Protein AF-A0A0B1SGD8-F1 (afdb_monomer)

InterPro domains:
  IPR001534 Transthyretin-like [PF01060] (32-77)
  IPR001534 Transthyretin-like [PTHR21700] (12-76)
  IPR038479 Transthyretin-like superfamily [G3DSA:2.60.40.3330] (25-79)

Secondary structure (DSSP, 8-state):
-HHHHHHHHHHHHHHHHHHHHTT----EEEEEEE-EETTEE--S-EEEEEE--SSSS--EEEEEEE--TTSEEEEEEE-

Structure (mmCIF, N/CA/C/O backbone):
data_AF-A0A0B1SGD8-F1
#
_entry.id   AF-A0A0B1SGD8-F1
#
loop_
_atom_site.group_PDB
_atom_site.id
_atom_site.type_symbol
_atom_site.label_atom_id
_atom_site.label_alt_id
_atom_site.label_comp_id
_atom_site.label_asym_id
_atom_site.label_entity_id
_atom_site.label_seq_id
_atom_site.pdbx_PDB_ins_code
_atom_site.Cartn_x
_atom_site.Cartn_y
_atom_site.Cartn_z
_atom_site.occupancy
_atom_site.B_iso_or_equiv
_atom_site.auth_seq_id
_atom_site.auth_comp_id
_atom_site.auth_asym_id
_atom_site.auth_atom_id
_atom_site.pdbx_PDB_model_num
ATOM 1 N N . MET A 1 1 ? 27.448 20.251 -49.261 1.00 55.12 1 MET A N 1
ATOM 2 C CA . MET A 1 1 ? 27.716 18.988 -48.532 1.00 55.12 1 MET A CA 1
ATOM 3 C C . MET A 1 1 ? 27.543 19.149 -47.017 1.00 55.12 1 MET A C 1
ATOM 5 O O . MET A 1 1 ? 26.668 18.496 -46.474 1.00 55.12 1 MET A O 1
ATOM 9 N N . CYS A 1 2 ? 28.233 20.081 -46.345 1.00 62.19 2 CYS A N 1
ATOM 10 C CA . CYS A 1 2 ? 28.127 20.312 -44.885 1.00 62.19 2 CYS A CA 1
ATOM 11 C C . CYS A 1 2 ? 26.690 20.594 -44.359 1.00 62.19 2 CYS A C 1
ATOM 13 O O . CYS A 1 2 ? 26.284 20.114 -43.303 1.00 62.19 2 CYS A O 1
ATOM 15 N N . GLN A 1 3 ? 25.868 21.299 -45.143 1.00 61.53 3 GLN A N 1
ATOM 16 C CA . GLN A 1 3 ? 24.490 21.666 -44.777 1.00 61.53 3 GLN A CA 1
ATOM 17 C C . GLN A 1 3 ? 23.501 20.482 -44.769 1.00 61.53 3 GLN A C 1
ATOM 19 O O . GLN A 1 3 ? 22.552 20.487 -43.990 1.00 61.53 3 GLN A O 1
ATOM 24 N N . GLN A 1 4 ? 23.733 19.456 -45.601 1.00 62.25 4 GLN A N 1
ATOM 25 C CA . GLN A 1 4 ? 22.908 18.237 -45.635 1.00 62.25 4 GLN A CA 1
ATOM 26 C C . GLN A 1 4 ? 23.199 17.339 -44.424 1.00 62.25 4 GLN A C 1
ATOM 28 O O . GLN A 1 4 ? 22.269 16.848 -43.790 1.00 62.25 4 GLN A O 1
ATOM 33 N N . PHE A 1 5 ? 24.474 17.218 -44.033 1.00 62.53 5 PHE A N 1
ATOM 34 C CA . PHE A 1 5 ? 24.876 16.507 -42.813 1.00 62.53 5 PHE A CA 1
ATOM 35 C C . PHE A 1 5 ? 24.297 17.162 -41.551 1.00 62.53 5 PHE A C 1
ATOM 37 O O . PHE A 1 5 ? 23.764 16.468 -40.691 1.00 62.53 5 PHE A O 1
ATOM 44 N N . SER A 1 6 ? 24.304 18.498 -41.467 1.00 71.88 6 SER A N 1
ATOM 45 C CA . SER A 1 6 ? 23.717 19.221 -40.328 1.00 71.88 6 SER A CA 1
ATOM 46 C C . SER A 1 6 ? 22.197 19.028 -40.213 1.00 71.88 6 SER A C 1
ATOM 48 O O . SER A 1 6 ? 21.678 18.867 -39.109 1.00 71.88 6 SER A O 1
ATOM 50 N N . ARG A 1 7 ? 21.472 18.992 -41.341 1.00 78.88 7 ARG A N 1
ATOM 51 C CA . ARG A 1 7 ? 20.027 18.706 -41.359 1.00 78.88 7 ARG A CA 1
ATOM 52 C C . ARG A 1 7 ? 19.729 17.266 -40.945 1.00 78.88 7 ARG A C 1
ATOM 54 O O . ARG A 1 7 ? 18.869 17.068 -40.097 1.00 78.88 7 ARG A O 1
ATOM 61 N N . ALA A 1 8 ? 20.484 16.298 -41.462 1.00 80.12 8 ALA A N 1
ATOM 62 C CA . ALA A 1 8 ? 20.332 14.889 -41.104 1.00 80.12 8 ALA A CA 1
ATOM 63 C C . ALA A 1 8 ? 20.589 14.630 -39.607 1.00 80.12 8 ALA A C 1
ATOM 65 O O . ALA A 1 8 ? 19.801 13.939 -38.968 1.00 80.12 8 ALA A O 1
ATOM 66 N N . ILE A 1 9 ? 21.626 15.245 -39.022 1.00 85.31 9 ILE A N 1
ATOM 67 C CA . ILE A 1 9 ? 21.930 15.133 -37.583 1.00 85.31 9 ILE A CA 1
ATOM 68 C C . ILE A 1 9 ? 20.803 15.731 -36.730 1.00 85.31 9 ILE A C 1
ATOM 70 O O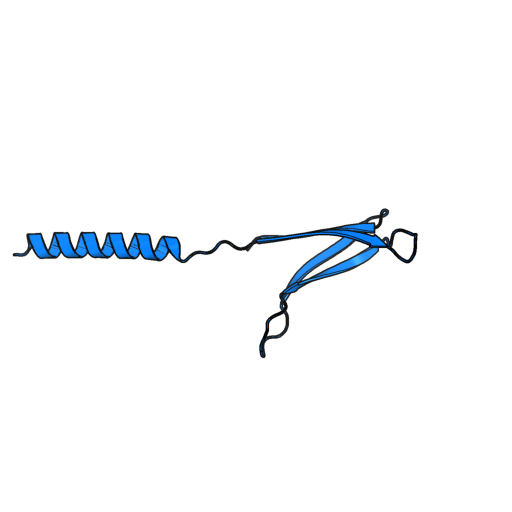 . ILE A 1 9 ? 20.390 15.123 -35.748 1.00 85.31 9 ILE A O 1
ATOM 74 N N . ARG A 1 10 ? 20.258 16.895 -37.112 1.00 85.69 10 ARG A N 1
ATOM 75 C CA . ARG A 1 10 ? 19.121 17.512 -36.402 1.00 85.69 10 ARG A CA 1
ATOM 76 C C . ARG A 1 10 ? 17.871 16.638 -36.460 1.00 85.69 10 ARG A C 1
ATOM 78 O O . ARG A 1 10 ? 17.213 16.461 -35.441 1.00 85.69 10 ARG A O 1
ATOM 85 N N . THR A 1 11 ? 17.556 16.082 -37.628 1.00 88.38 11 THR A N 1
ATOM 86 C CA . THR A 1 11 ? 16.417 15.171 -37.789 1.00 88.38 11 THR A CA 1
ATOM 87 C C . THR A 1 11 ? 16.603 13.895 -36.966 1.00 88.38 11 THR A C 1
ATOM 89 O O . THR A 1 11 ? 15.658 13.459 -36.317 1.00 88.38 11 THR A O 1
ATOM 92 N N . LEU A 1 12 ? 17.817 13.339 -36.921 1.00 88.31 12 LEU A N 1
ATOM 93 C CA . LEU A 1 12 ? 18.132 12.159 -36.115 1.00 88.31 12 LEU A CA 1
ATOM 94 C C . LEU A 1 12 ? 18.000 12.434 -34.609 1.00 88.31 12 LEU A C 1
ATOM 96 O O . LEU A 1 12 ? 17.377 11.650 -33.903 1.00 88.31 12 LEU A O 1
ATOM 100 N N . LEU A 1 13 ? 18.510 13.571 -34.125 1.00 87.56 13 LEU A N 1
ATOM 101 C CA . LEU A 1 13 ? 18.375 13.977 -32.721 1.00 87.56 13 LEU A CA 1
ATOM 102 C C . LEU A 1 13 ? 16.909 14.180 -32.314 1.00 87.56 13 LEU A C 1
ATOM 104 O O . LEU A 1 13 ? 16.515 13.757 -31.231 1.00 87.56 13 LEU A O 1
ATOM 108 N N . LEU A 1 14 ? 16.095 14.782 -33.187 1.00 86.50 14 LEU A N 1
ATOM 109 C CA . LEU A 1 14 ? 14.658 14.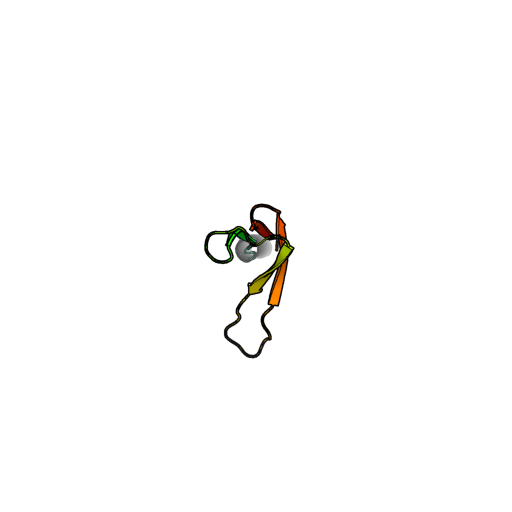950 -32.954 1.00 86.50 14 LEU A CA 1
ATOM 110 C C . LEU A 1 14 ? 13.932 13.600 -32.890 1.00 86.50 14 LEU A C 1
ATOM 112 O O . LEU A 1 14 ? 13.127 13.387 -31.989 1.00 86.50 14 LEU A O 1
ATOM 116 N N . LEU A 1 15 ? 14.244 12.671 -33.798 1.00 85.88 15 LEU A N 1
ATOM 117 C CA . LEU A 1 15 ? 13.676 11.319 -33.781 1.00 85.88 15 LEU A CA 1
ATOM 118 C C . LEU A 1 15 ? 14.078 10.542 -32.518 1.00 85.88 15 LEU A C 1
ATOM 120 O O . LEU A 1 15 ? 13.227 9.900 -31.908 1.00 85.88 15 LEU A O 1
ATOM 124 N N . CYS A 1 16 ? 15.337 10.645 -32.080 1.00 84.94 16 CYS A N 1
ATOM 125 C CA . CYS A 1 16 ? 15.800 10.036 -30.830 1.00 84.94 16 CYS A CA 1
ATOM 126 C C . CYS A 1 16 ? 15.113 10.637 -29.597 1.00 84.94 16 CYS A C 1
ATOM 128 O O . CYS A 1 16 ? 14.722 9.888 -28.706 1.00 84.94 16 CYS A O 1
ATOM 130 N N . ALA A 1 17 ? 14.923 11.959 -29.549 1.00 83.38 17 ALA A N 1
ATOM 131 C CA . ALA A 1 17 ? 14.223 12.615 -28.445 1.00 83.38 17 ALA A CA 1
ATOM 132 C C . ALA A 1 17 ? 12.755 12.163 -28.349 1.00 83.38 17 ALA A C 1
ATOM 134 O O . ALA A 1 17 ? 12.284 11.829 -27.265 1.00 83.38 17 ALA A O 1
ATOM 135 N N . ILE A 1 18 ? 12.052 12.074 -29.484 1.00 80.81 18 ILE A N 1
ATOM 136 C CA . ILE A 1 18 ? 10.658 11.598 -29.537 1.00 80.81 18 ILE A CA 1
ATOM 137 C C . ILE A 1 18 ? 10.565 10.116 -29.129 1.00 80.81 18 ILE A C 1
ATOM 139 O O . ILE A 1 18 ? 9.670 9.732 -28.370 1.00 80.81 18 ILE A O 1
ATOM 143 N N . GLY A 1 19 ? 11.508 9.287 -29.589 1.00 79.31 19 GLY A N 1
ATOM 144 C CA . GLY A 1 19 ? 11.607 7.882 -29.187 1.00 79.31 19 GLY A CA 1
ATOM 145 C C . GLY A 1 19 ? 11.851 7.708 -27.684 1.00 79.31 19 GLY A C 1
ATOM 146 O O . GLY A 1 19 ? 11.192 6.888 -27.051 1.00 79.31 19 GLY A O 1
ATOM 147 N N . ALA A 1 20 ? 12.731 8.521 -27.092 1.00 76.06 20 ALA A N 1
ATOM 148 C CA . ALA A 1 20 ? 13.040 8.472 -25.663 1.00 76.06 20 ALA A CA 1
ATOM 149 C C . ALA A 1 20 ? 11.845 8.876 -24.780 1.00 76.06 20 ALA A C 1
ATOM 151 O O . ALA A 1 20 ? 11.584 8.222 -23.773 1.00 76.06 20 ALA A O 1
ATOM 152 N N . CYS A 1 21 ? 11.067 9.892 -25.172 1.00 68.00 21 CYS A N 1
ATOM 153 C CA . CYS A 1 21 ? 9.871 10.303 -24.424 1.00 68.00 21 CYS A CA 1
ATOM 154 C C . CYS A 1 21 ? 8.769 9.232 -24.400 1.00 68.00 21 CYS A C 1
ATOM 156 O O . CYS A 1 21 ? 7.969 9.202 -23.471 1.00 68.00 21 CYS A O 1
ATOM 158 N N . SER A 1 22 ? 8.730 8.344 -25.396 1.00 69.06 22 SER A N 1
ATOM 159 C CA . SER A 1 22 ? 7.713 7.287 -25.495 1.00 69.06 22 SER A CA 1
ATOM 160 C C . SER A 1 22 ? 8.035 6.047 -24.639 1.00 69.06 22 SER A C 1
ATOM 162 O O . SER A 1 22 ? 7.198 5.158 -24.513 1.00 69.06 22 SER A O 1
ATOM 164 N N . CYS A 1 23 ? 9.242 5.977 -24.062 1.00 64.81 23 CYS A N 1
ATOM 165 C CA . CYS A 1 23 ? 9.756 4.846 -23.278 1.00 64.81 23 CYS A CA 1
ATOM 166 C C . CYS A 1 23 ? 9.380 4.918 -21.783 1.00 64.81 23 CYS A C 1
ATOM 168 O O . CYS A 1 23 ? 9.312 3.896 -21.105 1.00 64.81 23 CYS A O 1
ATOM 170 N N . MET A 1 24 ? 9.096 6.111 -21.255 1.00 70.56 24 MET A N 1
ATOM 171 C CA . MET A 1 24 ? 8.742 6.280 -19.843 1.00 70.56 24 MET A CA 1
ATOM 172 C C . MET A 1 24 ? 7.283 5.875 -19.606 1.00 70.56 24 MET A C 1
ATOM 174 O O . MET A 1 24 ? 6.358 6.635 -19.894 1.00 70.56 24 MET A O 1
ATOM 178 N N . ARG A 1 25 ? 7.062 4.670 -19.071 1.00 71.06 25 ARG A N 1
ATOM 179 C CA . ARG A 1 25 ? 5.750 4.275 -18.546 1.00 71.06 25 ARG A CA 1
ATOM 180 C C . ARG A 1 25 ? 5.636 4.733 -17.097 1.00 71.06 25 ARG A C 1
ATOM 182 O O . ARG A 1 25 ? 6.264 4.142 -16.229 1.00 71.06 25 ARG A O 1
ATOM 189 N N . GLN A 1 26 ? 4.807 5.741 -16.834 1.00 71.31 26 GLN A N 1
ATOM 190 C CA . GLN A 1 26 ? 4.324 5.968 -15.473 1.00 71.31 26 GLN A CA 1
ATOM 191 C C . GLN A 1 26 ? 3.415 4.792 -15.103 1.00 71.31 26 GLN A C 1
ATOM 193 O O . GLN A 1 26 ? 2.460 4.501 -15.834 1.00 71.31 26 GLN A O 1
ATOM 198 N N . GLN A 1 27 ? 3.716 4.113 -14.003 1.00 74.94 27 GLN A N 1
ATOM 199 C CA . GLN A 1 27 ? 2.859 3.076 -13.440 1.00 74.94 27 GLN A CA 1
ATOM 200 C C . GLN A 1 27 ? 2.400 3.523 -12.052 1.00 74.94 27 GLN A C 1
ATOM 202 O O . GLN A 1 27 ? 3.113 4.236 -11.355 1.00 74.94 27 GLN A O 1
ATOM 207 N N . SER A 1 28 ? 1.168 3.193 -11.684 1.00 87.25 28 SER A N 1
ATOM 208 C CA . SER A 1 28 ? 0.649 3.416 -10.338 1.00 87.25 28 SER A CA 1
ATOM 209 C C . SER A 1 28 ? -0.429 2.386 -10.048 1.00 87.25 28 SER A C 1
ATOM 211 O O . SER A 1 28 ? -1.188 1.992 -10.939 1.00 87.25 28 SER A O 1
ATOM 213 N N . VAL A 1 29 ? -0.483 1.938 -8.797 1.00 89.31 29 VAL A N 1
ATOM 214 C CA . VAL A 1 29 ? -1.430 0.921 -8.334 1.00 89.31 29 VAL A CA 1
ATOM 215 C C . VAL A 1 29 ? -2.094 1.433 -7.067 1.00 89.31 29 VAL A C 1
ATOM 217 O O . VAL A 1 29 ? -1.447 2.020 -6.202 1.00 89.31 29 VAL A O 1
ATOM 220 N N . GLY A 1 30 ? -3.405 1.237 -6.957 1.00 93.62 30 GLY A N 1
ATOM 221 C CA . GLY A 1 30 ? -4.164 1.607 -5.772 1.00 93.62 30 GLY A CA 1
ATOM 222 C C . GLY A 1 30 ? -5.295 0.628 -5.516 1.00 93.62 30 GLY A C 1
ATOM 223 O O . GLY A 1 30 ? -6.003 0.231 -6.442 1.00 93.62 30 GLY A O 1
ATOM 224 N N . VAL A 1 31 ? -5.474 0.262 -4.251 1.00 95.75 31 VAL A N 1
ATOM 225 C CA . VAL A 1 31 ? -6.497 -0.677 -3.795 1.00 95.75 31 VAL A CA 1
ATOM 226 C C . VAL A 1 31 ? -7.259 -0.051 -2.636 1.00 95.75 31 VAL A C 1
ATOM 228 O O . VAL A 1 31 ? -6.672 0.389 -1.651 1.00 95.75 31 VAL A O 1
ATOM 231 N N . THR A 1 32 ? -8.584 -0.049 -2.739 1.00 97.50 32 THR A N 1
ATOM 232 C CA . THR A 1 32 ? -9.490 0.285 -1.637 1.00 97.50 32 THR A CA 1
ATOM 233 C C . THR A 1 32 ? -10.369 -0.922 -1.369 1.00 97.50 32 THR A C 1
ATOM 235 O O . THR A 1 32 ? -10.879 -1.536 -2.306 1.00 97.50 32 THR A O 1
ATOM 238 N N . GLY A 1 33 ? -10.592 -1.244 -0.102 1.00 97.94 33 GLY A N 1
ATOM 239 C CA . GLY A 1 33 ? -11.443 -2.363 0.267 1.00 97.94 33 GLY A CA 1
ATOM 240 C C . GLY A 1 33 ? -11.937 -2.286 1.700 1.00 97.94 33 GLY A C 1
ATOM 241 O O . GLY A 1 33 ? -11.669 -1.327 2.424 1.00 97.94 33 GLY A O 1
ATOM 242 N N . ARG A 1 34 ? -12.676 -3.323 2.097 1.00 98.12 34 ARG A N 1
ATOM 243 C CA . ARG A 1 34 ? -13.184 -3.515 3.453 1.00 98.12 34 ARG A CA 1
ATOM 244 C C . ARG A 1 34 ? -12.928 -4.950 3.889 1.00 98.12 34 ARG A C 1
ATOM 246 O O . ARG A 1 34 ? -13.385 -5.878 3.228 1.00 98.12 34 ARG A O 1
ATOM 253 N N . LEU A 1 35 ? -12.216 -5.121 4.994 1.00 98.19 35 LEU A N 1
ATOM 254 C CA . LEU A 1 35 ? -11.894 -6.420 5.563 1.00 98.19 35 LEU A CA 1
ATOM 255 C C . LEU A 1 35 ? -12.920 -6.809 6.631 1.00 98.19 35 LEU A C 1
ATOM 257 O O . LEU A 1 35 ? -13.261 -6.014 7.511 1.00 98.19 35 LEU A O 1
ATOM 261 N N . LEU A 1 36 ? -13.404 -8.048 6.559 1.00 98.19 36 LEU A N 1
ATOM 262 C CA . LEU A 1 36 ? -14.368 -8.616 7.499 1.00 98.19 36 LEU A CA 1
ATOM 263 C C . LEU A 1 36 ? -13.792 -9.869 8.173 1.00 98.19 36 LEU A C 1
ATOM 265 O O . LEU A 1 36 ? -12.989 -10.592 7.588 1.00 98.19 36 LEU A O 1
ATOM 269 N N . CYS A 1 37 ? -14.244 -10.144 9.394 1.00 97.38 37 CYS A N 1
ATOM 270 C CA . CYS A 1 37 ? -14.051 -11.393 10.121 1.00 97.38 37 CYS A CA 1
ATOM 271 C C . CYS A 1 37 ? -15.436 -12.019 10.352 1.00 97.38 37 CYS A C 1
ATOM 273 O O . CYS A 1 37 ? -16.178 -11.615 11.254 1.00 97.38 37 CYS A O 1
ATOM 275 N N . GLY A 1 38 ? -15.822 -12.948 9.472 1.00 96.69 38 GLY A N 1
ATOM 276 C CA . GLY A 1 38 ? -17.219 -13.373 9.338 1.00 96.69 38 GLY A CA 1
ATOM 277 C C . GLY A 1 38 ? -18.098 -12.195 8.908 1.00 96.69 38 GLY A C 1
ATOM 278 O O . GLY A 1 38 ? -17.749 -11.472 7.979 1.00 96.69 38 GLY A O 1
ATOM 279 N N . ASP A 1 39 ? -19.192 -11.958 9.630 1.00 96.94 39 ASP A N 1
ATOM 280 C CA . ASP A 1 39 ? -20.128 -10.861 9.337 1.00 96.94 39 ASP A CA 1
ATOM 281 C C . ASP A 1 39 ? -19.733 -9.514 9.978 1.00 96.94 39 ASP A C 1
ATOM 283 O O . ASP A 1 39 ? -20.468 -8.530 9.877 1.00 96.94 39 ASP A O 1
ATOM 287 N N . LYS A 1 40 ? -18.598 -9.449 10.690 1.00 98.06 40 LYS A N 1
ATOM 288 C CA . LYS A 1 40 ? -18.170 -8.255 11.438 1.00 98.06 40 LYS A CA 1
ATOM 289 C C . LYS A 1 40 ? -16.973 -7.571 10.778 1.00 98.06 40 LYS A C 1
ATOM 291 O O . LYS A 1 40 ? -16.084 -8.266 10.295 1.00 98.06 40 LYS A O 1
ATOM 296 N N . PRO A 1 41 ? -16.879 -6.232 10.816 1.00 98.38 41 PRO A N 1
ATOM 297 C CA . PRO A 1 41 ? -15.680 -5.523 10.386 1.00 98.38 41 PRO A CA 1
ATOM 298 C C . PRO A 1 41 ? -14.427 -5.945 11.151 1.00 98.38 41 PRO A C 1
ATOM 300 O O . PRO A 1 41 ? -14.440 -6.010 12.381 1.00 98.38 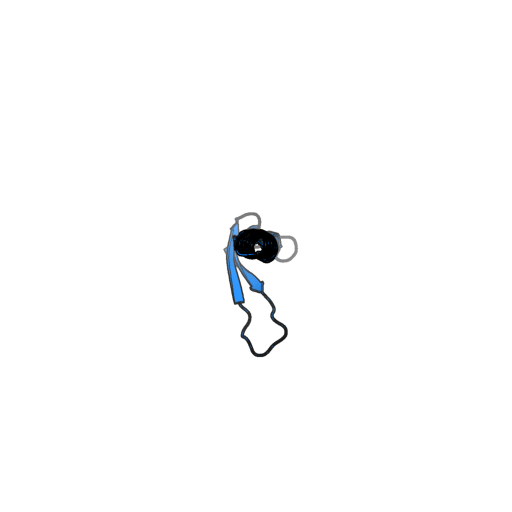41 PRO A O 1
ATOM 303 N N . ALA A 1 42 ? -13.343 -6.202 10.424 1.00 98.31 42 ALA A N 1
ATOM 304 C CA . ALA A 1 42 ? -12.042 -6.478 11.010 1.00 98.31 42 ALA A CA 1
ATOM 305 C C . ALA A 1 42 ? -11.287 -5.155 11.179 1.00 98.31 42 ALA A C 1
ATOM 307 O O . ALA A 1 42 ? -10.696 -4.658 10.229 1.00 98.31 42 ALA A O 1
ATOM 308 N N . ALA A 1 43 ? -11.359 -4.569 12.374 1.00 98.25 43 ALA A N 1
ATOM 309 C CA . ALA A 1 43 ? -10.693 -3.310 12.698 1.00 98.25 43 ALA A CA 1
ATOM 310 C C . ALA A 1 43 ? -9.276 -3.534 13.242 1.00 98.25 43 ALA A C 1
ATOM 312 O O . ALA A 1 43 ? -9.030 -4.501 13.965 1.00 98.25 43 ALA A O 1
ATOM 313 N N . GLY A 1 44 ? -8.358 -2.606 12.954 1.00 97.75 44 GLY A N 1
ATOM 314 C CA . GLY A 1 44 ? -6.982 -2.668 13.457 1.00 97.75 44 GLY A CA 1
ATOM 315 C C . GLY A 1 44 ? -6.104 -3.752 12.821 1.00 97.75 44 GLY A C 1
ATOM 316 O O . GLY A 1 44 ? -5.039 -4.046 13.355 1.00 97.75 44 GLY A O 1
ATOM 317 N N . VAL A 1 45 ? -6.532 -4.348 11.705 1.00 98.12 45 VAL A N 1
ATOM 318 C CA . VAL A 1 45 ? -5.755 -5.338 10.956 1.00 98.12 45 VAL A CA 1
ATOM 319 C C . VAL A 1 45 ? -4.821 -4.641 9.976 1.00 98.12 45 VAL A C 1
ATOM 321 O O . VAL A 1 45 ? -5.229 -3.756 9.225 1.00 98.12 45 VAL A O 1
ATOM 324 N N . THR A 1 46 ? -3.565 -5.068 9.975 1.00 98.06 46 THR A N 1
ATOM 325 C CA . THR A 1 46 ? -2.561 -4.657 8.998 1.00 98.06 46 THR A CA 1
ATOM 326 C C . THR A 1 46 ? -2.802 -5.347 7.657 1.00 98.06 46 THR A C 1
ATOM 328 O O . THR A 1 46 ? -2.886 -6.574 7.590 1.00 98.06 46 THR A O 1
ATOM 331 N N 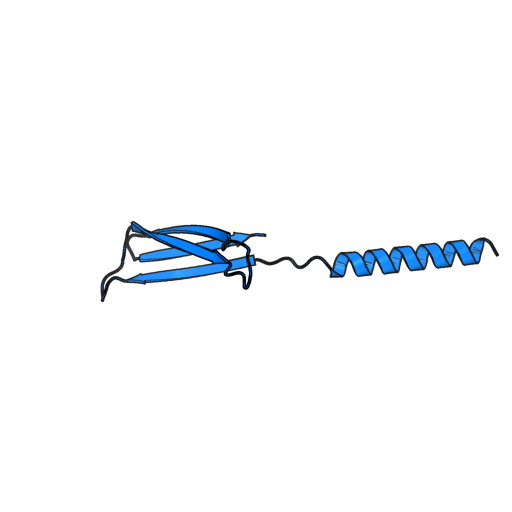. VAL A 1 47 ? -2.873 -4.559 6.588 1.00 97.69 47 VAL A N 1
ATOM 332 C CA . VAL A 1 47 ? -2.997 -5.000 5.197 1.00 97.69 47 VAL A CA 1
ATOM 333 C C . VAL A 1 47 ? -1.765 -4.524 4.437 1.00 97.69 47 VAL A C 1
ATOM 335 O O . VAL A 1 47 ? -1.348 -3.377 4.590 1.00 97.69 47 VAL A O 1
ATOM 338 N N . LYS A 1 48 ? -1.195 -5.407 3.618 1.00 95.56 48 LYS A N 1
ATOM 339 C CA . LYS A 1 48 ? -0.003 -5.144 2.811 1.00 95.56 48 LYS A CA 1
ATOM 340 C C . LYS A 1 48 ? -0.317 -5.360 1.340 1.00 95.56 48 LYS A C 1
ATOM 342 O O . LYS A 1 48 ? -0.991 -6.332 1.001 1.00 95.56 48 LYS A O 1
ATOM 347 N N . LEU A 1 49 ? 0.172 -4.460 0.501 1.00 93.69 49 LEU A N 1
ATOM 348 C CA . LEU A 1 49 ? 0.160 -4.583 -0.948 1.00 93.69 49 LEU A CA 1
ATOM 349 C C . LEU A 1 49 ? 1.551 -5.040 -1.385 1.00 93.69 49 LEU A C 1
ATOM 351 O O . LEU A 1 49 ? 2.528 -4.377 -1.051 1.00 93.69 49 LEU A O 1
ATOM 355 N N . TRP A 1 50 ? 1.623 -6.156 -2.100 1.00 91.50 50 TRP A N 1
ATOM 356 C CA . TRP A 1 50 ? 2.867 -6.724 -2.615 1.00 91.50 50 TRP A CA 1
ATOM 357 C C . TRP A 1 50 ? 2.817 -6.755 -4.141 1.00 91.50 50 TRP A C 1
ATOM 359 O O . TRP A 1 50 ? 1.734 -6.969 -4.695 1.00 91.50 50 TRP A O 1
ATOM 369 N N . ASP A 1 51 ? 3.955 -6.512 -4.786 1.00 87.62 51 ASP A N 1
ATOM 370 C CA . ASP A 1 51 ? 4.170 -6.858 -6.191 1.00 87.62 51 ASP A CA 1
ATOM 371 C C . ASP A 1 51 ? 4.668 -8.302 -6.237 1.00 87.62 51 ASP A C 1
ATOM 373 O O . ASP A 1 51 ? 5.634 -8.639 -5.552 1.00 87.62 51 ASP A O 1
ATOM 377 N N . GLU A 1 52 ? 3.948 -9.159 -6.955 1.00 85.12 52 GLU A N 1
ATOM 378 C CA . GLU A 1 52 ? 4.323 -10.563 -7.123 1.00 85.12 52 GLU A CA 1
ATOM 379 C C . GLU A 1 52 ? 5.138 -10.663 -8.411 1.00 85.12 52 GLU A C 1
ATOM 381 O O . GLU A 1 52 ? 4.591 -10.525 -9.509 1.00 85.12 52 GLU A O 1
ATOM 386 N N . ASP A 1 53 ? 6.443 -10.880 -8.268 1.00 80.06 53 ASP A N 1
ATOM 387 C CA . ASP A 1 53 ? 7.351 -11.034 -9.398 1.00 80.06 53 ASP A CA 1
ATOM 388 C C . ASP A 1 53 ? 7.529 -12.521 -9.740 1.00 80.06 53 ASP A C 1
ATOM 390 O O . ASP A 1 53 ? 7.886 -13.358 -8.908 1.00 80.06 53 ASP A O 1
ATOM 394 N N . ASP A 1 54 ? 7.311 -12.878 -11.008 1.00 68.38 54 ASP A N 1
ATOM 395 C CA . ASP A 1 54 ? 7.613 -14.219 -11.512 1.00 68.38 54 ASP A CA 1
ATOM 396 C C . ASP A 1 54 ? 9.145 -14.376 -11.674 1.00 68.38 54 ASP A C 1
ATOM 398 O O . ASP A 1 54 ? 9.694 -14.142 -12.757 1.00 68.38 54 ASP A O 1
ATOM 402 N N . GLY A 1 55 ? 9.872 -14.775 -10.620 1.00 70.56 55 GLY A N 1
ATOM 403 C CA . GLY A 1 55 ? 11.339 -14.790 -10.689 1.00 70.56 55 GLY A CA 1
ATOM 404 C C . GLY A 1 55 ? 12.118 -15.315 -9.477 1.00 70.56 55 GLY A C 1
ATOM 405 O O . GLY A 1 55 ? 11.653 -16.145 -8.701 1.00 70.56 55 GLY A O 1
ATOM 406 N N . MET A 1 56 ? 13.394 -14.913 -9.397 1.00 68.25 56 MET A N 1
ATOM 407 C CA . MET A 1 56 ? 14.315 -15.201 -8.274 1.00 68.25 56 MET A CA 1
ATOM 408 C C . MET A 1 56 ? 14.425 -14.003 -7.313 1.00 68.25 56 MET A C 1
ATOM 410 O O . MET A 1 56 ? 15.055 -14.098 -6.258 1.00 68.25 56 MET A O 1
ATOM 414 N N . ASP A 1 57 ? 13.8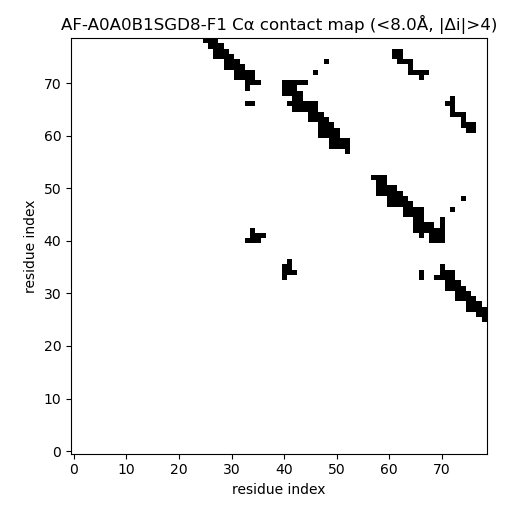59 -12.868 -7.697 1.00 70.81 57 ASP A N 1
ATOM 415 C CA . ASP A 1 57 ? 13.677 -11.698 -6.862 1.00 70.81 57 ASP A CA 1
ATOM 416 C C . ASP A 1 57 ? 12.633 -11.958 -5.764 1.00 70.81 57 ASP A C 1
ATOM 418 O O . ASP A 1 57 ? 11.668 -12.692 -5.972 1.00 70.81 57 ASP A O 1
ATOM 422 N N . PRO A 1 58 ? 12.866 -11.440 -4.546 1.00 75.38 58 PRO A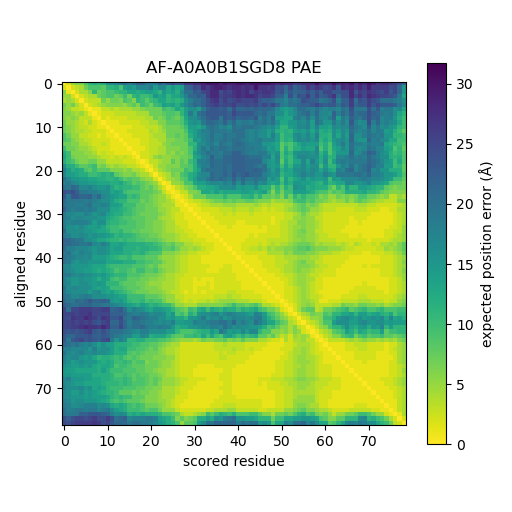 N 1
ATOM 423 C CA . PRO A 1 58 ? 11.869 -11.468 -3.487 1.00 75.38 58 PRO A CA 1
ATOM 424 C C . PRO A 1 58 ? 10.772 -10.429 -3.755 1.00 75.38 58 PRO A C 1
ATOM 426 O O . PRO A 1 58 ? 11.109 -9.291 -4.059 1.00 75.38 58 PRO A O 1
ATOM 429 N N . ASP A 1 59 ? 9.507 -10.811 -3.549 1.00 81.94 59 ASP A N 1
ATOM 430 C CA . ASP A 1 59 ? 8.332 -9.935 -3.687 1.00 81.94 59 ASP A CA 1
ATOM 431 C C . ASP A 1 59 ? 8.528 -8.564 -3.016 1.00 81.94 59 ASP A C 1
ATOM 433 O O . ASP A 1 59 ? 8.945 -8.468 -1.851 1.00 81.94 59 ASP A O 1
ATOM 437 N N . ASP A 1 60 ? 8.150 -7.501 -3.723 1.00 87.12 60 ASP A N 1
ATOM 438 C CA . ASP A 1 60 ? 8.325 -6.129 -3.260 1.00 87.12 60 ASP A CA 1
ATOM 439 C C . ASP A 1 60 ? 7.121 -5.656 -2.435 1.00 87.12 60 ASP A C 1
ATOM 441 O O . ASP A 1 60 ? 5.969 -5.678 -2.875 1.00 87.12 60 ASP A O 1
ATOM 445 N N . LEU A 1 61 ? 7.374 -5.162 -1.217 1.00 90.69 61 LEU A N 1
ATOM 446 C CA . LEU A 1 61 ? 6.341 -4.495 -0.422 1.00 90.69 61 LEU A CA 1
ATOM 447 C C . LEU A 1 61 ? 6.081 -3.100 -0.994 1.00 90.69 61 LEU A C 1
ATOM 449 O O . LEU A 1 61 ? 6.884 -2.183 -0.818 1.00 90.69 61 LEU A O 1
ATOM 453 N N . LEU A 1 62 ? 4.920 -2.939 -1.617 1.00 91.56 62 LEU A N 1
ATOM 454 C CA . LEU A 1 62 ? 4.497 -1.716 -2.285 1.00 91.56 62 LEU A CA 1
ATOM 455 C C . LEU A 1 62 ? 3.938 -0.677 -1.300 1.00 91.56 62 LEU A C 1
ATOM 457 O O . LEU A 1 62 ? 4.345 0.483 -1.322 1.00 91.56 62 LEU A O 1
ATOM 461 N N . ASP A 1 63 ? 3.009 -1.081 -0.431 1.00 94.81 63 ASP A N 1
ATOM 462 C CA . ASP A 1 63 ? 2.399 -0.205 0.582 1.00 94.81 63 ASP A CA 1
ATOM 463 C C . ASP A 1 63 ? 1.824 -1.025 1.751 1.00 94.81 63 ASP A C 1
ATOM 465 O O . ASP A 1 63 ? 1.501 -2.209 1.613 1.00 94.81 63 ASP A O 1
ATOM 469 N N . GLU A 1 64 ? 1.656 -0.395 2.911 1.00 96.44 64 GLU A N 1
ATOM 470 C CA . GLU A 1 64 ? 1.099 -1.006 4.119 1.00 96.44 64 GLU A CA 1
ATOM 471 C C . GLU A 1 64 ? 0.177 -0.026 4.846 1.00 96.44 64 GLU A C 1
ATOM 473 O O . GLU A 1 64 ? 0.467 1.159 5.002 1.00 96.44 64 GLU A O 1
ATOM 478 N N . GLY A 1 65 ? -0.939 -0.538 5.357 1.00 96.94 65 GLY A N 1
ATOM 479 C CA . GLY A 1 65 ? -1.889 0.267 6.108 1.00 96.94 65 GLY A CA 1
ATOM 480 C C . GLY A 1 65 ? -2.732 -0.565 7.053 1.00 96.94 65 GLY A C 1
ATOM 481 O O . GLY A 1 65 ? -2.775 -1.791 6.980 1.00 96.94 65 GLY A O 1
ATOM 482 N N . THR A 1 66 ? -3.430 0.119 7.952 1.00 98.38 66 THR A N 1
ATOM 483 C CA . THR A 1 66 ? -4.272 -0.523 8.961 1.00 98.38 66 THR A CA 1
ATOM 484 C C . THR A 1 66 ? -5.734 -0.212 8.689 1.00 98.38 66 THR A C 1
ATOM 486 O O . THR A 1 66 ? -6.102 0.942 8.472 1.00 98.38 66 THR A O 1
ATOM 489 N N . THR A 1 67 ? -6.577 -1.239 8.733 1.00 98.50 67 THR A N 1
ATOM 490 C CA . THR A 1 67 ? -8.028 -1.099 8.584 1.00 98.50 67 THR A CA 1
ATOM 491 C C . THR A 1 67 ? -8.623 -0.227 9.689 1.00 98.50 67 THR A C 1
ATOM 493 O O . THR A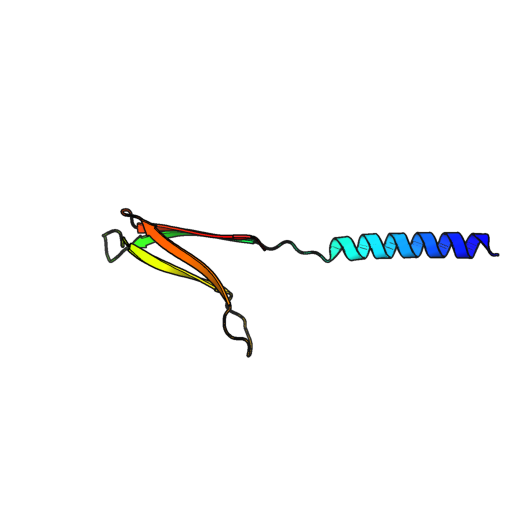 1 67 ? -8.289 -0.400 10.868 1.00 98.50 67 THR A O 1
ATOM 496 N N . ASP A 1 68 ? -9.558 0.649 9.329 1.00 98.44 68 ASP A N 1
ATOM 497 C CA . ASP A 1 68 ? -10.284 1.489 10.280 1.00 98.44 68 ASP A CA 1
ATOM 498 C C . ASP A 1 68 ? -11.310 0.700 11.126 1.00 98.44 68 ASP A C 1
ATOM 500 O O . ASP A 1 68 ? -11.421 -0.525 11.061 1.00 98.44 68 ASP A O 1
ATOM 504 N N . ARG A 1 69 ? -12.079 1.419 11.952 1.00 98.31 69 ARG A N 1
ATOM 505 C CA . ARG A 1 69 ? -13.137 0.852 12.811 1.00 98.31 69 ARG A CA 1
ATOM 506 C C . ARG A 1 69 ? -14.256 0.135 12.046 1.00 98.31 69 ARG A C 1
ATOM 508 O O . ARG A 1 69 ? -14.911 -0.731 12.618 1.00 98.31 69 ARG A O 1
ATOM 515 N N . ASP A 1 70 ? -14.452 0.480 10.782 1.00 98.31 70 ASP A N 1
ATOM 516 C CA . ASP A 1 70 ? -15.429 -0.130 9.889 1.00 98.31 70 ASP A CA 1
ATOM 517 C C . ASP A 1 70 ? -14.784 -1.180 8.974 1.00 98.31 70 ASP A C 1
ATOM 519 O O . ASP A 1 70 ? -15.480 -1.761 8.141 1.00 98.31 70 ASP A O 1
ATOM 523 N N . GLY A 1 71 ? -13.499 -1.495 9.170 1.00 98.31 71 GLY A N 1
ATOM 524 C CA . GLY A 1 71 ? -12.733 -2.468 8.398 1.00 98.31 71 GLY A CA 1
ATOM 525 C C . GLY A 1 71 ? -12.217 -1.927 7.065 1.00 98.31 71 GLY A C 1
ATOM 526 O O . GLY A 1 71 ? -11.673 -2.698 6.278 1.00 98.31 71 GLY A O 1
ATOM 527 N N . ASN A 1 72 ? -12.397 -0.638 6.764 1.00 98.62 72 ASN A N 1
ATOM 528 C CA . ASN A 1 72 ? -11.983 -0.076 5.480 1.00 98.62 72 ASN A CA 1
ATOM 529 C C . ASN A 1 72 ? -10.475 0.167 5.445 1.00 98.62 72 ASN A C 1
ATOM 531 O O . ASN A 1 72 ? -9.875 0.559 6.446 1.00 98.62 72 ASN A O 1
ATOM 535 N N . PHE A 1 73 ? -9.881 -0.002 4.270 1.00 98.38 73 PHE A N 1
ATOM 536 C CA . PHE A 1 73 ? -8.485 0.321 4.003 1.00 98.38 73 PHE A CA 1
ATOM 537 C C . PHE A 1 73 ? -8.329 0.926 2.607 1.00 98.38 73 PHE A C 1
ATOM 539 O O . PHE A 1 73 ? -9.142 0.691 1.708 1.00 98.38 73 PHE A O 1
ATOM 546 N N . LYS A 1 74 ? -7.259 1.702 2.434 1.00 97.81 74 LYS A N 1
ATOM 547 C CA . LYS A 1 74 ? -6.838 2.262 1.154 1.00 97.81 74 LYS A CA 1
ATOM 548 C C . LYS A 1 74 ? -5.315 2.257 1.096 1.00 97.81 74 LYS A C 1
ATOM 550 O O . LYS A 1 74 ? -4.693 2.892 1.939 1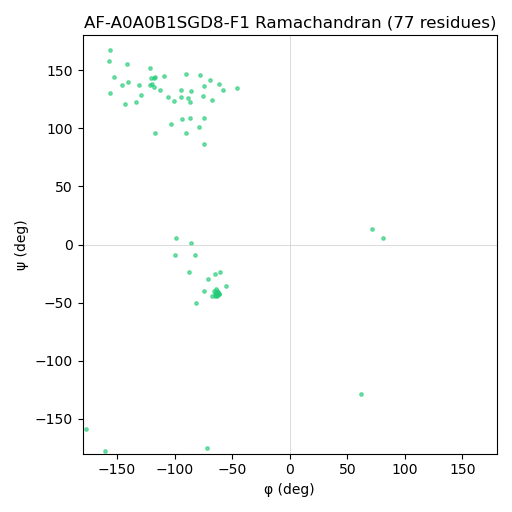.00 97.81 74 LYS A O 1
ATOM 555 N N . LEU A 1 75 ? -4.765 1.575 0.100 1.00 96.88 75 LEU A N 1
ATOM 556 C CA . LEU A 1 75 ? -3.335 1.488 -0.189 1.00 96.88 75 LEU A CA 1
ATOM 557 C C . LEU A 1 75 ? -3.080 2.033 -1.591 1.00 96.88 75 LEU A C 1
ATOM 559 O O . LEU A 1 75 ? -3.917 1.862 -2.483 1.00 96.88 75 LEU A O 1
ATOM 563 N N . GLN A 1 76 ? -1.968 2.728 -1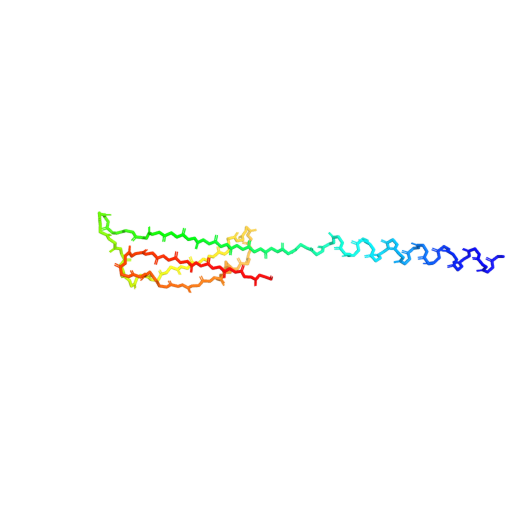.790 1.00 93.75 76 GLN A N 1
ATOM 564 C CA . GLN A 1 76 ? -1.631 3.325 -3.079 1.00 93.75 76 GLN A CA 1
ATOM 565 C C . GLN A 1 76 ? -0.129 3.545 -3.232 1.00 93.75 76 GLN A C 1
ATOM 567 O O . GLN A 1 76 ? 0.496 4.221 -2.422 1.00 93.75 76 GLN A O 1
ATOM 572 N N . VAL A 1 77 ? 0.411 3.091 -4.358 1.00 87.31 77 VAL A N 1
ATOM 573 C CA . VAL A 1 77 ? 1.773 3.404 -4.784 1.00 87.31 77 VAL A CA 1
ATOM 574 C C . VAL A 1 77 ? 1.739 4.414 -5.915 1.00 87.31 77 VAL A C 1
ATOM 576 O O . VAL A 1 77 ? 1.061 4.232 -6.930 1.00 87.31 77 VAL A O 1
ATOM 579 N N . GLN A 1 78 ? 2.487 5.496 -5.720 1.00 66.31 78 GLN A N 1
ATOM 580 C CA . GLN A 1 78 ? 2.883 6.406 -6.786 1.00 66.31 78 GLN A CA 1
ATOM 581 C C . GLN A 1 78 ? 4.340 6.097 -7.122 1.00 66.31 78 GLN A C 1
ATOM 583 O O . GLN A 1 78 ? 5.225 6.445 -6.342 1.00 66.31 78 GLN A O 1
ATOM 588 N N . SER A 1 79 ? 4.563 5.411 -8.244 1.00 58.97 79 SER A N 1
ATOM 589 C CA . SER A 1 79 ? 5.880 5.324 -8.883 1.00 58.97 79 SER A CA 1
ATOM 590 C C . SER A 1 79 ? 6.210 6.632 -9.592 1.00 58.97 79 SER A C 1
ATOM 592 O O . SER A 1 79 ? 5.255 7.301 -10.062 1.00 58.97 79 SER A O 1
#

Sequence (79 aa):
MCQQFSRAIRTLLLLCAIGACSCMRQQSVGVTGRLLCGDKPAAGVTVKLWDEDDGMDPDDLLDEGTTDRDGNFKLQVQS

Nearest PDB structures (foldseek):
  5ek8-assembly1_A  TM=8.140E-01  e=4.280E-03  Rippkaea orientalis PCC 8801
  2trh-assembly1_B-2  TM=8.228E-01  e=8.115E-01  Homo sapiens
  8cq2-assembly1_E  TM=6.072E-01  e=4.294E+00  Photorhabdus luminescens

Organism: Oesophagostomum dentatum (NCBI:txid61180)

Solvent-accessible surface area (backbone atoms only — not comparable to full-atom values): 4794 Å² total; per-residue (Å²): 114,73,70,58,55,55,50,53,52,52,53,49,53,51,53,49,52,57,54,55,65,73,67,70,76,86,54,71,52,72,52,72,53,68,42,61,59,82,97,40,56,35,48,74,42,80,46,73,43,67,46,84,61,96,69,90,65,78,65,45,78,63,36,75,46,60,18,37,85,74,4,38,42,70,47,64,41,82,105

pLDDT: mean 85.86, std 12.56, range [55.12, 98.62]

Foldseek 3Di:
DVVVVVVVVVVVVVVVVVVVVVPDDFDKDKDKDFDADVVAGDFFDKDWDWDDDPDPDDIDTQFIDTAHRRRIDMTMHGD

Radius of gyration: 23.96 Å; Cα contacts (8 Å, |Δi|>4): 108; chains: 1; bounding box: 48×37×62 Å

Mean predicted aligned error: 9.44 Å